Protein AF-A0A7S1HT18-F1 (afdb_monomer_lite)

pLDDT: mean 80.07, std 12.23, range [32.38, 97.0]

Structure (mmCIF, N/CA/C/O backbone):
data_AF-A0A7S1HT18-F1
#
_entry.id   AF-A0A7S1HT18-F1
#
loop_
_atom_site.group_PDB
_atom_site.id
_atom_site.type_symbol
_atom_site.label_atom_id
_atom_site.label_alt_id
_atom_site.label_comp_id
_atom_site.label_asym_id
_atom_site.label_entity_id
_atom_site.label_seq_id
_atom_site.pdbx_PDB_ins_code
_atom_site.Cartn_x
_atom_site.Cartn_y
_atom_site.Cartn_z
_atom_site.occupancy
_atom_site.B_iso_or_equiv
_atom_site.auth_seq_id
_atom_site.auth_comp_id
_atom_site.auth_asym_id
_atom_site.auth_atom_id
_atom_site.pdbx_PDB_model_num
ATOM 1 N N . GLY A 1 1 ? 7.382 -0.756 -37.225 1.00 32.38 1 GLY A N 1
ATOM 2 C CA . GLY A 1 1 ? 7.142 -2.015 -36.492 1.00 32.38 1 GLY A CA 1
ATOM 3 C C . GLY A 1 1 ? 7.980 -1.998 -35.234 1.00 32.38 1 GLY A C 1
ATOM 4 O O . GLY A 1 1 ? 9.146 -1.639 -35.346 1.00 32.38 1 GLY A O 1
ATOM 5 N N . PRO A 1 2 ? 7.424 -2.260 -34.042 1.00 41.28 2 PRO A N 1
ATOM 6 C CA . PRO A 1 2 ? 8.185 -2.089 -32.816 1.00 41.28 2 PRO A CA 1
ATOM 7 C C . PRO A 1 2 ? 9.119 -3.285 -32.616 1.00 41.28 2 PRO A C 1
ATOM 9 O O . PRO A 1 2 ? 8.709 -4.441 -32.715 1.00 41.28 2 PRO A O 1
ATOM 12 N N . GLY A 1 3 ? 10.393 -2.959 -32.401 1.00 39.53 3 GLY A N 1
ATOM 13 C CA . GLY A 1 3 ? 11.520 -3.878 -32.361 1.00 39.53 3 GLY A CA 1
ATOM 14 C C . GLY A 1 3 ? 11.374 -4.984 -31.322 1.00 39.53 3 GLY A C 1
ATOM 15 O O . GLY A 1 3 ? 11.029 -4.759 -30.161 1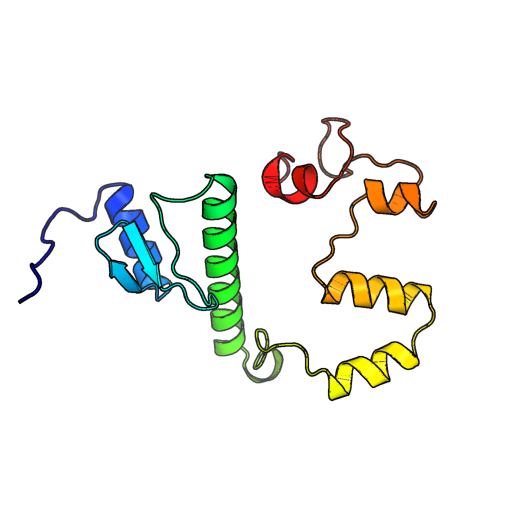.00 39.53 3 GLY A O 1
ATOM 16 N N . SER A 1 4 ? 11.684 -6.198 -31.767 1.00 42.72 4 SER A N 1
ATOM 17 C CA . SER A 1 4 ? 11.840 -7.373 -30.924 1.00 42.72 4 SER A CA 1
ATOM 18 C C . SER A 1 4 ? 13.017 -7.143 -29.964 1.00 42.72 4 SER A C 1
ATOM 20 O O . SER A 1 4 ? 14.176 -7.123 -30.379 1.00 42.72 4 SER A O 1
ATOM 22 N N . LEU A 1 5 ? 12.723 -6.979 -28.671 1.00 49.66 5 LEU A N 1
ATOM 23 C CA . LEU A 1 5 ? 13.707 -7.056 -27.588 1.00 49.66 5 LEU A CA 1
ATOM 24 C C . LEU A 1 5 ? 14.103 -8.529 -27.382 1.00 49.66 5 LEU A C 1
ATOM 26 O O . LEU A 1 5 ? 13.654 -9.199 -26.450 1.00 49.66 5 LEU A O 1
ATOM 30 N N . GLY A 1 6 ? 14.910 -9.038 -28.311 1.00 46.44 6 GLY A N 1
ATOM 31 C CA . GLY A 1 6 ? 15.612 -10.314 -28.225 1.00 46.44 6 GLY A CA 1
ATOM 32 C C . GLY A 1 6 ? 16.951 -10.122 -27.517 1.00 46.44 6 GLY A C 1
ATOM 33 O O . GLY A 1 6 ? 17.990 -10.050 -28.159 1.00 46.44 6 GLY A O 1
ATOM 34 N N . GLY A 1 7 ? 16.926 -9.994 -26.192 1.00 48.66 7 GLY A N 1
ATOM 35 C CA . GLY A 1 7 ? 18.118 -9.913 -25.347 1.00 48.66 7 GLY A CA 1
ATOM 36 C C . GLY A 1 7 ? 17.841 -10.604 -24.016 1.00 48.66 7 GLY A C 1
ATOM 37 O O . GLY A 1 7 ? 16.771 -10.412 -23.443 1.00 48.66 7 GLY A O 1
ATOM 38 N N . LYS A 1 8 ? 18.767 -11.468 -23.583 1.00 51.47 8 LYS A N 1
ATOM 39 C CA . LYS A 1 8 ? 18.660 -12.416 -22.456 1.00 51.47 8 LYS A CA 1
ATOM 40 C C . LYS A 1 8 ? 17.844 -11.873 -21.269 1.00 51.47 8 LYS A C 1
ATOM 42 O O . LYS A 1 8 ? 18.254 -10.932 -20.594 1.00 51.47 8 LYS A O 1
ATOM 47 N N . ARG A 1 9 ? 16.705 -12.519 -20.991 1.00 55.59 9 ARG A N 1
ATOM 48 C CA . ARG A 1 9 ? 15.775 -12.189 -19.889 1.00 55.59 9 ARG A CA 1
ATOM 49 C C . ARG A 1 9 ? 16.281 -12.636 -18.506 1.00 55.59 9 ARG A C 1
ATOM 51 O O . ARG A 1 9 ? 15.590 -12.428 -17.516 1.00 55.59 9 ARG A O 1
ATOM 58 N N . ASP A 1 10 ? 17.489 -13.193 -18.437 1.00 68.06 10 ASP A N 1
ATOM 59 C CA . ASP A 1 10 ? 18.051 -13.814 -17.231 1.00 68.06 10 ASP A CA 1
ATOM 60 C C . ASP A 1 10 ? 18.739 -12.820 -16.282 1.00 68.06 10 ASP A C 1
ATOM 62 O O . ASP A 1 10 ? 19.087 -13.171 -15.155 1.00 68.06 10 ASP A O 1
ATOM 66 N N . GLY A 1 11 ? 18.936 -11.570 -16.711 1.00 78.50 11 GLY A N 1
ATOM 67 C CA . GLY A 1 11 ? 19.475 -10.515 -15.853 1.00 78.50 11 GLY A CA 1
ATOM 68 C C . GLY A 1 11 ? 18.465 -10.058 -14.788 1.00 78.50 11 GLY A C 1
ATOM 69 O O . GLY A 1 11 ? 17.258 -10.173 -15.006 1.00 78.50 11 GLY A O 1
ATOM 70 N N . PRO A 1 12 ? 18.917 -9.474 -13.660 1.00 77.62 12 PRO A N 1
ATOM 71 C CA . PRO A 1 12 ? 18.028 -8.971 -12.606 1.00 77.62 12 PRO A CA 1
ATOM 72 C C . PRO A 1 12 ? 16.941 -8.029 -13.139 1.00 77.62 12 PRO A C 1
ATOM 74 O O . PRO A 1 12 ? 15.770 -8.175 -12.795 1.00 77.62 12 PRO A O 1
ATOM 77 N N . MET A 1 13 ? 17.312 -7.132 -14.057 1.00 78.44 13 MET A N 1
ATOM 78 C CA . MET A 1 13 ? 16.366 -6.223 -14.702 1.00 78.44 13 MET A CA 1
ATOM 79 C C . MET A 1 13 ? 15.405 -6.955 -15.649 1.00 78.44 13 MET A C 1
ATOM 81 O O . MET A 1 13 ? 14.214 -6.668 -15.668 1.00 78.44 13 MET A O 1
ATOM 85 N N . GLY A 1 14 ? 15.893 -7.949 -16.398 1.00 80.44 14 GLY A N 1
ATOM 86 C CA . GLY A 1 14 ? 15.054 -8.784 -17.262 1.00 80.44 14 GLY A CA 1
ATOM 87 C C . GLY A 1 14 ? 13.975 -9.528 -16.474 1.00 80.44 14 GLY A C 1
ATOM 88 O O . GLY A 1 14 ? 12.808 -9.507 -16.867 1.00 80.44 14 GLY A O 1
ATOM 89 N N . ARG A 1 15 ? 14.346 -10.093 -15.317 1.00 83.56 15 ARG A N 1
ATOM 90 C CA . ARG A 1 15 ? 13.408 -10.725 -14.381 1.00 83.56 15 ARG A CA 1
ATOM 91 C C . ARG A 1 15 ? 12.411 -9.724 -13.810 1.00 83.56 15 ARG A C 1
ATOM 93 O O . ARG A 1 15 ? 11.221 -10.001 -13.839 1.00 83.56 15 ARG A O 1
ATOM 100 N N . ALA A 1 16 ? 12.860 -8.551 -13.364 1.00 81.00 16 ALA A N 1
ATOM 101 C CA . ALA A 1 16 ? 11.965 -7.517 -12.840 1.00 81.00 16 ALA A CA 1
ATOM 102 C C . ALA A 1 16 ? 10.915 -7.076 -13.878 1.00 81.00 16 ALA A C 1
ATOM 104 O O . ALA A 1 16 ? 9.724 -7.007 -13.573 1.00 81.00 16 ALA A O 1
ATOM 105 N N . LEU A 1 17 ? 11.337 -6.847 -15.125 1.00 83.69 17 LEU A N 1
ATOM 106 C CA . LEU A 1 17 ? 10.435 -6.488 -16.221 1.00 83.69 17 LEU A CA 1
ATOM 107 C C . LEU A 1 17 ? 9.481 -7.628 -16.601 1.00 83.69 17 LEU A C 1
ATOM 109 O O . LEU A 1 17 ? 8.335 -7.372 -16.976 1.00 83.69 17 LEU A O 1
ATOM 113 N N . LEU A 1 18 ? 9.935 -8.882 -16.520 1.00 85.00 18 LEU A N 1
ATOM 114 C CA . LEU A 1 18 ? 9.081 -10.048 -16.736 1.00 85.00 18 LEU A CA 1
ATOM 115 C C . LEU A 1 18 ? 8.014 -10.149 -15.642 1.00 85.00 18 LEU A C 1
ATOM 117 O O . LEU A 1 18 ? 6.832 -10.225 -15.966 1.00 85.00 18 LEU A O 1
ATOM 121 N N . THR A 1 19 ? 8.411 -10.039 -14.373 1.00 84.81 19 THR A N 1
ATOM 122 C CA . THR A 1 19 ? 7.487 -10.023 -13.235 1.00 84.81 19 THR A CA 1
ATOM 123 C C . THR A 1 19 ? 6.455 -8.906 -13.384 1.00 84.81 19 THR A C 1
ATOM 125 O O . THR A 1 19 ? 5.266 -9.146 -13.201 1.00 84.81 19 THR A O 1
ATOM 128 N N . ALA A 1 20 ? 6.866 -7.697 -13.782 1.00 85.38 20 ALA A N 1
ATOM 129 C CA . ALA A 1 20 ? 5.939 -6.591 -14.034 1.00 85.38 20 ALA A CA 1
ATOM 130 C C . ALA A 1 20 ? 4.899 -6.939 -15.117 1.00 85.38 20 ALA A C 1
ATOM 132 O O . ALA A 1 20 ? 3.702 -6.698 -14.937 1.00 85.38 20 ALA A O 1
ATOM 133 N N . LYS A 1 21 ? 5.323 -7.573 -16.220 1.00 85.81 21 LYS A N 1
ATOM 134 C CA . LYS A 1 21 ? 4.402 -8.054 -17.264 1.00 85.81 21 LYS A CA 1
ATOM 135 C C . LYS A 1 21 ? 3.433 -9.116 -16.748 1.00 85.81 21 LYS A C 1
ATOM 137 O O . LYS A 1 21 ? 2.254 -9.057 -17.085 1.00 85.81 21 LYS A O 1
ATOM 142 N N . GLU A 1 22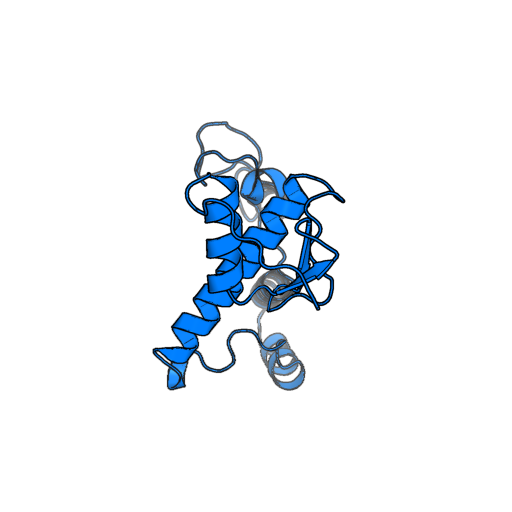 ? 3.896 -10.055 -15.926 1.00 85.12 22 GLU A N 1
ATOM 143 C CA . GLU A 1 22 ? 3.046 -11.085 -15.307 1.00 85.12 22 GLU A CA 1
ATOM 144 C C . GLU A 1 22 ? 2.002 -10.489 -14.353 1.00 85.12 22 GLU A C 1
ATOM 146 O O . GLU A 1 22 ? 0.903 -11.024 -14.228 1.00 85.12 22 GLU A O 1
ATOM 151 N N . GLN A 1 23 ? 2.298 -9.340 -13.736 1.00 83.31 23 GLN A N 1
ATOM 152 C CA . GLN A 1 23 ? 1.322 -8.560 -12.965 1.00 83.31 23 GLN A CA 1
ATOM 153 C C . GLN A 1 23 ? 0.372 -7.724 -13.847 1.00 83.31 23 GLN A C 1
ATOM 155 O O . GLN A 1 23 ? -0.422 -6.939 -13.329 1.00 83.31 23 GLN A O 1
ATOM 160 N N . GLY A 1 24 ? 0.436 -7.857 -15.176 1.00 87.19 24 GLY A N 1
ATOM 161 C CA . GLY A 1 24 ? -0.433 -7.155 -16.123 1.00 87.19 24 GLY A CA 1
ATOM 162 C C . GLY A 1 24 ? -0.013 -5.717 -16.432 1.00 87.19 24 GLY A C 1
ATOM 163 O O . GLY A 1 24 ? -0.814 -4.956 -16.982 1.00 87.19 24 GLY A O 1
ATOM 164 N N . TRP A 1 25 ? 1.216 -5.320 -16.090 1.00 90.06 25 TRP A N 1
ATOM 165 C CA . TRP A 1 25 ? 1.704 -3.973 -16.377 1.00 90.06 25 TRP A CA 1
ATOM 166 C C . TRP A 1 25 ? 2.029 -3.834 -17.862 1.00 90.06 25 TRP A C 1
ATOM 168 O O . TRP A 1 25 ? 2.528 -4.767 -18.500 1.00 90.06 25 TRP A O 1
ATOM 178 N N . LYS A 1 26 ? 1.763 -2.653 -18.422 1.00 90.94 26 LYS A N 1
ATOM 179 C CA . LYS A 1 26 ? 1.984 -2.374 -19.846 1.00 90.94 26 LYS A CA 1
ATOM 180 C C . LYS A 1 26 ? 2.930 -1.188 -20.006 1.00 90.94 26 LYS A C 1
ATOM 182 O O . LYS A 1 26 ? 2.619 -0.135 -19.457 1.00 90.94 26 LYS A O 1
ATOM 187 N N . PRO A 1 27 ? 4.041 -1.314 -20.749 1.00 90.56 27 PRO A N 1
ATOM 188 C CA . PRO A 1 27 ? 4.916 -0.175 -20.997 1.00 90.56 27 PRO A CA 1
ATOM 189 C C . PRO A 1 27 ? 4.160 0.885 -21.808 1.00 90.56 27 PRO A C 1
ATOM 191 O O . PRO A 1 27 ? 3.478 0.548 -22.779 1.00 90.56 27 PRO A O 1
ATOM 194 N N . THR A 1 28 ? 4.254 2.145 -21.393 1.00 90.56 28 THR A N 1
ATOM 195 C CA . THR A 1 28 ? 3.648 3.298 -22.084 1.00 90.56 28 THR A CA 1
ATOM 196 C C . THR A 1 28 ? 4.692 4.088 -22.856 1.00 90.56 28 THR A C 1
ATOM 198 O O . THR A 1 28 ? 4.438 4.477 -23.994 1.00 90.56 28 THR A O 1
ATOM 201 N N . ALA A 1 29 ? 5.887 4.243 -22.284 1.00 87.12 29 ALA A N 1
ATOM 202 C CA . ALA A 1 29 ? 7.028 4.876 -22.927 1.00 87.12 29 ALA A CA 1
ATOM 203 C C . ALA A 1 29 ? 8.333 4.175 -22.522 1.00 87.12 29 ALA A C 1
ATOM 205 O O . ALA A 1 29 ? 8.712 4.127 -21.350 1.00 87.12 29 ALA A O 1
ATOM 206 N N . GLY A 1 30 ? 9.037 3.627 -23.518 1.00 86.31 30 GLY A N 1
ATOM 207 C CA . GLY A 1 30 ? 10.304 2.929 -23.303 1.00 86.31 30 GLY A CA 1
ATOM 208 C C . GLY A 1 30 ? 10.198 1.767 -22.306 1.00 86.31 30 GLY A C 1
ATOM 209 O O . GLY A 1 30 ? 9.159 1.120 -22.182 1.00 86.31 30 GLY A O 1
ATOM 210 N N . TRP A 1 31 ? 11.301 1.482 -21.609 1.00 83.19 31 TRP A N 1
ATOM 211 C CA . TRP A 1 31 ? 11.331 0.496 -20.518 1.00 83.19 31 TRP A CA 1
ATOM 212 C C . TRP A 1 31 ? 11.109 1.129 -19.140 1.00 83.19 31 TRP A C 1
ATOM 214 O O . TRP A 1 31 ? 10.990 0.400 -18.158 1.00 83.19 31 TRP A O 1
ATOM 224 N N . TRP A 1 32 ? 11.072 2.459 -19.050 1.00 85.88 32 TRP A N 1
ATOM 225 C CA . TRP A 1 32 ? 11.057 3.200 -17.790 1.00 85.88 32 TRP A CA 1
ATOM 226 C C . TRP A 1 32 ? 9.675 3.711 -17.381 1.00 85.88 32 TRP A C 1
ATOM 228 O O . TRP A 1 32 ? 9.533 4.135 -16.240 1.00 85.88 32 TRP A O 1
ATOM 238 N N . GLU A 1 33 ? 8.660 3.666 -18.245 1.00 91.50 33 GLU A N 1
ATOM 239 C CA . GLU A 1 33 ? 7.307 4.117 -17.906 1.00 91.50 33 GLU A CA 1
ATOM 240 C C . GLU A 1 33 ? 6.258 3.037 -18.179 1.00 91.50 33 GLU A C 1
ATOM 242 O O . GLU A 1 33 ? 6.211 2.445 -19.262 1.00 91.50 33 GLU A O 1
ATOM 247 N N . TRP A 1 34 ? 5.425 2.761 -17.173 1.00 91.50 34 TRP A N 1
ATOM 248 C CA . TRP A 1 34 ? 4.502 1.631 -17.180 1.00 91.50 34 TRP A CA 1
ATOM 249 C C . TRP A 1 34 ? 3.117 2.014 -16.673 1.00 91.50 34 TRP A C 1
ATOM 251 O O . TRP A 1 34 ? 2.952 2.556 -15.584 1.00 91.50 34 TRP A O 1
ATOM 261 N N . LYS A 1 35 ? 2.086 1.620 -17.418 1.00 92.06 35 LYS A N 1
ATOM 262 C CA . LYS A 1 35 ? 0.709 1.582 -16.936 1.00 92.06 35 LYS A CA 1
ATOM 263 C C . LYS A 1 35 ? 0.531 0.389 -16.003 1.00 92.06 35 LYS A C 1
ATOM 265 O O . LYS A 1 35 ? 0.671 -0.765 -16.417 1.00 92.06 35 LYS A O 1
ATOM 270 N N . VAL A 1 36 ? 0.178 0.687 -14.759 1.00 90.19 36 VAL A N 1
ATOM 271 C CA . VAL A 1 36 ? 0.020 -0.281 -13.673 1.00 90.19 36 VAL A CA 1
ATOM 272 C C . VAL A 1 36 ? -1.470 -0.471 -13.365 1.00 90.19 36 VAL A C 1
ATOM 274 O O . VAL A 1 36 ? -2.177 0.524 -13.184 1.00 90.19 36 VAL A O 1
ATOM 277 N N . PRO A 1 37 ? -1.983 -1.714 -13.295 1.00 83.31 37 PRO A N 1
ATOM 278 C CA . PRO A 1 37 ? -3.364 -1.969 -12.894 1.00 83.31 37 PRO A CA 1
ATOM 279 C C . PRO A 1 37 ? -3.688 -1.363 -11.522 1.00 83.31 37 PRO A C 1
ATOM 281 O O . PRO A 1 37 ? -2.912 -1.494 -10.579 1.00 83.31 37 PRO A O 1
ATOM 284 N N . GLY A 1 38 ? -4.836 -0.692 -11.416 1.00 77.56 38 GLY A N 1
ATOM 285 C CA . GLY A 1 38 ? -5.270 -0.027 -10.183 1.00 77.56 38 GLY A CA 1
ATOM 286 C C . GLY A 1 38 ? -4.720 1.389 -9.970 1.00 77.56 38 GLY A C 1
ATOM 287 O O . GLY A 1 38 ? -5.148 2.047 -9.027 1.00 77.56 38 GLY A O 1
ATOM 288 N N . ARG A 1 39 ? -3.835 1.896 -10.842 1.00 84.00 39 ARG A N 1
ATOM 289 C CA . ARG A 1 39 ? -3.363 3.292 -10.815 1.00 84.00 39 ARG A CA 1
ATOM 290 C C . ARG A 1 39 ? -3.983 4.119 -11.942 1.00 84.00 39 ARG A C 1
ATOM 292 O O . ARG A 1 39 ? -4.229 3.604 -13.033 1.00 84.00 39 ARG A O 1
ATOM 299 N N . GLN A 1 40 ? -4.215 5.406 -11.674 1.00 82.31 40 GLN A N 1
ATOM 300 C CA . GLN A 1 40 ? -4.636 6.374 -12.695 1.00 82.31 40 GLN A CA 1
ATOM 301 C C . GLN A 1 40 ? -3.440 6.861 -13.521 1.00 82.31 40 GLN A C 1
ATOM 303 O O . GLN A 1 40 ? -3.514 6.896 -14.747 1.00 82.31 40 GLN A O 1
ATOM 308 N N . GLU A 1 41 ? -2.328 7.161 -12.850 1.00 87.06 41 GLU A N 1
ATOM 309 C CA . GLU A 1 41 ? -1.105 7.653 -13.484 1.00 87.06 41 GLU A CA 1
ATOM 310 C C . GLU A 1 41 ? -0.080 6.531 -13.722 1.00 87.06 41 GLU A C 1
ATOM 312 O O . GLU A 1 41 ? 0.041 5.616 -12.889 1.00 87.06 41 GLU A O 1
ATOM 317 N N . PRO A 1 42 ? 0.680 6.592 -14.835 1.00 89.38 42 PRO A N 1
ATOM 318 C CA . PRO A 1 42 ? 1.786 5.679 -15.088 1.00 89.38 42 PRO A CA 1
ATOM 319 C C . PRO A 1 42 ? 2.849 5.735 -13.988 1.00 89.38 42 PRO A C 1
ATOM 321 O O . PRO A 1 42 ? 3.116 6.772 -13.386 1.00 89.38 42 PRO A O 1
ATOM 324 N N . LEU A 1 43 ? 3.486 4.596 -13.743 1.00 88.25 43 LEU A N 1
ATOM 325 C CA . LEU A 1 43 ? 4.665 4.507 -12.900 1.00 88.25 43 LEU A CA 1
ATOM 326 C C . LEU A 1 43 ? 5.909 4.802 -13.738 1.00 88.25 43 LEU A C 1
ATOM 328 O O . LEU A 1 43 ? 6.168 4.099 -14.716 1.00 88.25 43 LEU A O 1
ATOM 332 N N . SER A 1 44 ? 6.685 5.802 -13.325 1.00 88.69 44 SER A N 1
ATOM 333 C CA . SER A 1 44 ? 8.004 6.094 -13.885 1.00 88.69 44 SER A CA 1
ATOM 334 C C . SER A 1 44 ? 9.101 5.525 -12.985 1.00 88.69 44 SER A C 1
ATOM 336 O O . SER A 1 44 ? 9.102 5.758 -11.780 1.00 88.69 44 SER A O 1
ATOM 338 N N . PHE A 1 45 ? 10.057 4.808 -13.572 1.00 83.69 45 PHE A N 1
ATOM 339 C CA . PHE A 1 45 ? 11.271 4.336 -12.897 1.00 83.69 45 PHE A CA 1
ATOM 340 C C . PHE A 1 45 ? 12.368 5.405 -12.815 1.00 83.69 45 PHE A C 1
ATOM 342 O O . PHE A 1 45 ? 13.339 5.227 -12.087 1.00 83.69 45 PHE A O 1
ATOM 349 N N . VAL A 1 46 ? 12.235 6.489 -13.582 1.00 85.88 46 VAL A N 1
ATOM 350 C CA . VAL A 1 46 ? 13.258 7.544 -13.711 1.00 85.88 46 VAL A CA 1
ATOM 351 C C . VAL A 1 46 ? 12.843 8.823 -12.981 1.00 85.88 46 VAL A C 1
ATOM 353 O O . VAL A 1 46 ? 13.685 9.649 -12.647 1.00 85.88 46 VAL A O 1
ATOM 356 N N . HIS A 1 47 ? 11.547 8.986 -12.705 1.00 84.12 47 HIS A N 1
ATOM 357 C CA . HIS A 1 47 ? 10.990 10.183 -12.080 1.00 84.12 47 HIS A CA 1
ATOM 358 C C . HIS A 1 47 ? 10.390 9.842 -10.713 1.00 84.12 47 HIS A C 1
ATOM 360 O O . HIS A 1 47 ? 9.696 8.837 -10.579 1.00 84.12 47 HIS A O 1
ATOM 366 N N . GLY A 1 48 ? 10.612 10.714 -9.726 1.00 79.44 48 GLY A N 1
ATOM 367 C CA . GLY A 1 48 ? 10.128 10.550 -8.352 1.00 79.44 48 GLY A CA 1
ATOM 368 C C . GLY A 1 48 ? 11.191 10.023 -7.385 1.00 79.44 48 GLY A C 1
ATOM 369 O O . GLY A 1 48 ? 12.325 9.740 -7.765 1.00 79.44 48 GLY A O 1
ATOM 370 N N . SER A 1 49 ? 10.830 9.923 -6.104 1.00 84.38 49 SER A N 1
ATOM 371 C CA . SER A 1 49 ? 11.707 9.358 -5.076 1.00 84.38 49 SER A CA 1
ATOM 372 C C . SER A 1 49 ? 11.663 7.826 -5.082 1.00 84.38 49 SER A C 1
ATOM 374 O O . SER A 1 49 ? 10.660 7.215 -5.461 1.00 84.38 49 SER A O 1
ATOM 376 N N . TRP A 1 50 ? 12.729 7.189 -4.588 1.00 81.12 50 TRP A N 1
ATOM 377 C CA . TRP A 1 50 ? 12.769 5.732 -4.403 1.00 81.12 50 TRP A CA 1
ATOM 378 C C . TRP A 1 50 ? 11.609 5.222 -3.532 1.00 81.12 50 TRP A C 1
ATOM 380 O O . TRP A 1 50 ? 10.989 4.209 -3.847 1.00 81.12 50 TRP A O 1
ATOM 390 N N . GLY A 1 51 ? 11.252 5.963 -2.477 1.00 75.94 51 GLY A N 1
ATOM 391 C CA . GLY A 1 51 ? 10.113 5.633 -1.616 1.00 75.94 51 GLY A CA 1
ATOM 392 C C . GLY A 1 51 ? 8.780 5.616 -2.370 1.00 75.94 51 GLY A C 1
ATOM 393 O O . GLY A 1 51 ? 8.011 4.662 -2.232 1.00 75.94 51 GLY A O 1
ATOM 394 N N . ALA A 1 52 ? 8.534 6.615 -3.226 1.00 72.06 52 ALA A N 1
ATOM 395 C CA . ALA A 1 52 ? 7.328 6.682 -4.052 1.00 72.06 52 ALA A CA 1
ATOM 396 C C . ALA A 1 52 ? 7.253 5.517 -5.053 1.00 72.06 52 ALA A C 1
ATOM 398 O O . ALA A 1 52 ? 6.190 4.915 -5.229 1.00 72.06 52 ALA A O 1
ATOM 399 N N . LEU A 1 53 ? 8.390 5.146 -5.652 1.00 81.31 53 LEU A N 1
ATOM 400 C CA . LEU A 1 53 ? 8.499 3.982 -6.530 1.00 81.31 53 LEU A CA 1
ATOM 401 C C . LEU A 1 53 ? 8.182 2.678 -5.778 1.00 81.31 53 LEU A C 1
ATOM 403 O O . LEU A 1 53 ? 7.316 1.911 -6.202 1.00 81.31 53 LEU A O 1
ATOM 407 N N . CYS A 1 54 ? 8.820 2.445 -4.629 1.00 84.56 54 CYS A N 1
ATOM 408 C CA . CYS A 1 54 ? 8.575 1.270 -3.787 1.00 84.56 54 CYS A CA 1
ATOM 409 C C . CYS A 1 54 ? 7.119 1.175 -3.318 1.00 84.56 54 CYS A C 1
ATOM 411 O O . CYS A 1 54 ? 6.548 0.084 -3.265 1.00 84.56 54 CYS A O 1
ATOM 413 N N . HIS A 1 55 ? 6.500 2.303 -2.971 1.00 78.19 55 HIS A N 1
ATOM 414 C CA . HIS A 1 55 ? 5.084 2.364 -2.618 1.00 78.19 55 HIS A CA 1
ATOM 415 C C . HIS A 1 55 ? 4.193 1.965 -3.804 1.00 78.19 55 HIS A C 1
ATOM 417 O O . HIS A 1 55 ? 3.350 1.079 -3.669 1.00 78.19 55 HIS A O 1
ATOM 423 N N . ALA A 1 56 ? 4.441 2.521 -4.993 1.00 78.31 56 ALA A N 1
ATOM 424 C CA . ALA A 1 56 ? 3.682 2.182 -6.193 1.00 78.31 56 ALA A CA 1
ATOM 425 C C . ALA A 1 56 ? 3.795 0.696 -6.575 1.00 78.31 56 ALA A C 1
ATOM 427 O O . ALA A 1 56 ? 2.794 0.081 -6.949 1.00 78.31 56 ALA A O 1
ATOM 428 N N . ILE A 1 57 ? 4.990 0.107 -6.445 1.00 83.81 57 ILE A N 1
ATOM 429 C CA . ILE A 1 57 ? 5.210 -1.330 -6.662 1.00 83.81 57 ILE A CA 1
ATOM 430 C C . ILE A 1 57 ? 4.408 -2.153 -5.643 1.00 83.81 57 ILE A C 1
ATOM 432 O O . ILE A 1 57 ? 3.707 -3.089 -6.031 1.00 83.81 57 ILE A O 1
ATOM 436 N N . ARG A 1 58 ? 4.464 -1.806 -4.349 1.00 85.12 58 ARG A N 1
ATOM 437 C CA . ARG A 1 58 ? 3.708 -2.511 -3.298 1.00 85.12 58 ARG A CA 1
ATOM 438 C C . ARG A 1 58 ? 2.204 -2.471 -3.546 1.00 85.12 58 ARG A C 1
ATOM 440 O O . ARG A 1 58 ? 1.551 -3.507 -3.447 1.00 85.12 58 ARG A O 1
ATOM 447 N N . ASP A 1 59 ? 1.660 -1.318 -3.912 1.00 82.69 59 ASP A N 1
ATOM 448 C CA . ASP A 1 59 ? 0.226 -1.172 -4.171 1.00 82.69 59 ASP A CA 1
ATOM 449 C C . ASP A 1 59 ? -0.237 -1.976 -5.382 1.00 82.69 59 ASP A C 1
ATOM 451 O O . ASP A 1 59 ? -1.280 -2.629 -5.338 1.00 82.69 59 ASP A O 1
ATOM 455 N N . ALA A 1 60 ? 0.574 -2.022 -6.435 1.00 82.38 60 ALA A N 1
ATOM 456 C CA . ALA A 1 60 ? 0.312 -2.869 -7.587 1.00 82.38 60 ALA A CA 1
ATOM 457 C C . ALA A 1 60 ? 0.297 -4.364 -7.224 1.00 82.38 60 ALA A C 1
ATOM 459 O O . ALA A 1 60 ? -0.584 -5.107 -7.663 1.00 82.38 60 ALA A O 1
ATOM 460 N N . LEU A 1 61 ? 1.246 -4.808 -6.392 1.00 84.44 61 LEU A N 1
ATOM 461 C CA . LEU A 1 61 ? 1.303 -6.189 -5.908 1.00 84.44 61 LEU A CA 1
ATOM 462 C C . LEU A 1 61 ? 0.101 -6.526 -5.016 1.00 84.44 61 LEU A C 1
ATOM 464 O O . LEU A 1 61 ? -0.486 -7.601 -5.163 1.00 84.44 61 LEU A O 1
ATOM 468 N N . ARG A 1 62 ? -0.311 -5.604 -4.135 1.00 84.81 62 ARG A N 1
ATOM 469 C CA . ARG A 1 62 ? -1.531 -5.736 -3.321 1.00 84.81 62 ARG A CA 1
ATOM 470 C C . ARG A 1 62 ? -2.769 -5.839 -4.203 1.00 84.81 62 ARG A C 1
ATOM 472 O O . ARG A 1 62 ? -3.572 -6.748 -4.005 1.00 84.81 62 ARG A O 1
ATOM 479 N N . HIS A 1 63 ? -2.892 -4.976 -5.210 1.00 83.38 63 HIS A N 1
ATOM 480 C CA . HIS A 1 63 ? -3.994 -5.024 -6.166 1.00 83.38 63 HIS A CA 1
ATOM 481 C C . HIS A 1 63 ? -4.057 -6.387 -6.866 1.00 83.38 63 HIS A C 1
ATOM 483 O O . HIS A 1 63 ? -5.100 -7.038 -6.858 1.00 83.38 63 HIS A O 1
ATOM 489 N N . ALA A 1 64 ? -2.934 -6.883 -7.392 1.00 83.12 64 ALA A N 1
ATOM 490 C CA . ALA A 1 64 ? -2.876 -8.198 -8.025 1.00 83.12 64 ALA A CA 1
ATOM 491 C C . ALA A 1 64 ? -3.195 -9.352 -7.055 1.00 83.12 64 ALA A C 1
ATOM 493 O O . ALA A 1 64 ? -3.835 -10.335 -7.437 1.00 83.12 64 ALA A O 1
ATOM 494 N N . ALA A 1 65 ? -2.773 -9.263 -5.790 1.00 85.00 65 ALA A N 1
ATOM 495 C CA . ALA A 1 65 ? -3.129 -10.243 -4.764 1.00 85.00 65 ALA A CA 1
ATOM 496 C C . ALA A 1 65 ? -4.643 -10.265 -4.496 1.00 85.00 65 ALA A C 1
ATOM 498 O O . ALA A 1 65 ? -5.237 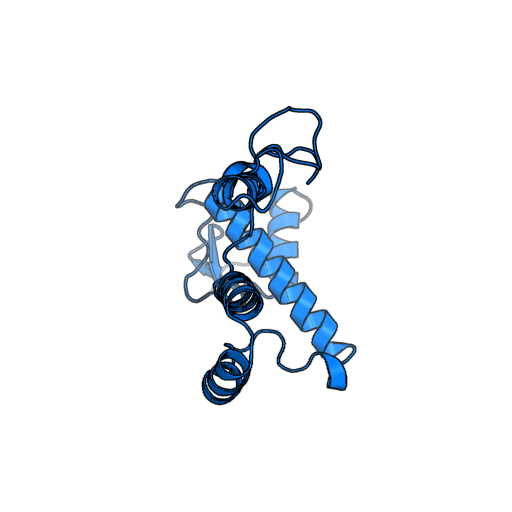-11.345 -4.458 1.00 85.00 65 ALA A O 1
ATOM 499 N N . VAL A 1 66 ? -5.271 -9.090 -4.395 1.00 83.88 66 VAL A N 1
ATOM 500 C CA . VAL A 1 66 ? -6.723 -8.947 -4.231 1.00 83.88 66 VAL A CA 1
ATOM 501 C C . VAL A 1 66 ? -7.471 -9.513 -5.435 1.00 83.88 66 VAL A C 1
ATOM 503 O O . VAL A 1 66 ? -8.378 -10.320 -5.251 1.00 83.88 66 VAL A O 1
ATOM 506 N N . GLN A 1 67 ? -7.054 -9.187 -6.662 1.00 83.25 67 GLN A N 1
ATOM 507 C CA . GLN A 1 67 ? -7.679 -9.733 -7.873 1.00 83.25 67 GLN A CA 1
ATOM 508 C C . GLN A 1 67 ? -7.576 -11.264 -7.928 1.00 83.25 67 GLN A C 1
ATOM 510 O O . GLN A 1 67 ? -8.562 -11.946 -8.206 1.00 83.25 67 GLN A O 1
ATOM 515 N N . ARG A 1 68 ? -6.415 -11.838 -7.579 1.00 85.31 68 ARG A N 1
ATOM 516 C CA . ARG A 1 68 ? -6.243 -13.301 -7.483 1.00 85.31 68 ARG A CA 1
ATOM 517 C C . ARG A 1 68 ? -7.118 -13.922 -6.396 1.00 85.31 68 ARG A C 1
ATOM 519 O O . ARG A 1 68 ? -7.620 -15.032 -6.567 1.00 85.31 68 ARG A O 1
ATOM 526 N N . LEU A 1 69 ? -7.301 -13.243 -5.266 1.00 82.88 69 LEU A N 1
ATOM 527 C CA . LEU A 1 69 ? -8.195 -13.704 -4.206 1.00 82.88 69 LEU A CA 1
ATOM 528 C C . LEU A 1 69 ? -9.660 -13.679 -4.663 1.00 82.88 69 LEU A C 1
ATOM 530 O O . LEU A 1 69 ? -10.355 -14.681 -4.498 1.00 82.88 69 LEU A O 1
ATOM 534 N N . ALA A 1 70 ? -10.088 -12.585 -5.297 1.00 86.12 70 ALA A N 1
ATOM 535 C CA . ALA A 1 70 ? -11.424 -12.428 -5.859 1.00 86.12 70 ALA A CA 1
ATOM 536 C C . ALA A 1 70 ? -11.719 -13.489 -6.925 1.00 86.12 70 ALA A C 1
ATOM 538 O O . ALA A 1 70 ? -12.774 -14.113 -6.883 1.00 86.12 70 ALA A O 1
ATOM 539 N N . ALA A 1 71 ? -10.760 -13.780 -7.808 1.00 85.75 71 ALA A N 1
ATOM 540 C CA . ALA A 1 71 ? -10.893 -14.834 -8.812 1.00 85.75 71 ALA A CA 1
ATOM 541 C C . ALA A 1 71 ? -11.066 -16.234 -8.191 1.00 85.75 71 ALA A C 1
ATOM 543 O O . ALA A 1 71 ? -11.855 -17.034 -8.686 1.00 85.75 71 ALA A O 1
ATOM 544 N N . ARG A 1 72 ? -10.364 -16.536 -7.088 1.00 89.06 72 ARG A N 1
ATOM 545 C CA . ARG A 1 72 ? -10.475 -17.836 -6.396 1.00 89.06 72 ARG A CA 1
ATOM 546 C C . ARG A 1 72 ? -11.768 -17.988 -5.596 1.00 89.06 72 ARG A C 1
ATOM 548 O O . ARG A 1 72 ? -12.258 -19.102 -5.439 1.00 89.06 72 ARG A O 1
ATOM 555 N N . ARG A 1 73 ? -12.282 -16.898 -5.022 1.00 85.94 73 ARG A N 1
ATOM 556 C CA . ARG A 1 73 ? -13.441 -16.902 -4.112 1.00 85.94 73 ARG A CA 1
ATOM 557 C C . ARG A 1 73 ? -14.385 -15.731 -4.428 1.00 85.94 73 ARG A C 1
ATOM 559 O O . ARG A 1 73 ? -14.567 -14.848 -3.585 1.00 85.94 73 ARG A O 1
ATOM 566 N N . PRO A 1 74 ? -15.023 -15.723 -5.612 1.00 83.12 74 PRO A N 1
ATOM 567 C CA . PRO A 1 74 ? -15.783 -14.569 -6.089 1.00 83.12 74 PRO A CA 1
ATOM 568 C C . PRO A 1 74 ? -16.939 -14.208 -5.156 1.00 83.12 74 PRO A C 1
ATOM 570 O O . PRO A 1 74 ? -17.100 -13.048 -4.811 1.00 83.12 74 PRO A O 1
ATOM 573 N N . ARG A 1 75 ? -17.665 -15.191 -4.612 1.00 78.75 75 ARG A N 1
ATOM 574 C CA . ARG A 1 75 ? -18.787 -14.928 -3.689 1.00 78.75 75 ARG A CA 1
ATOM 575 C C . ARG A 1 75 ? -18.416 -14.106 -2.447 1.00 78.75 75 ARG A C 1
ATOM 577 O O . ARG A 1 75 ? -19.284 -13.438 -1.905 1.00 78.75 75 ARG A O 1
ATOM 584 N N . LEU A 1 76 ? -17.168 -14.194 -1.982 1.00 71.75 76 LEU A N 1
ATOM 585 C CA . LEU A 1 76 ? -16.711 -13.537 -0.751 1.00 71.75 76 LEU A CA 1
ATOM 586 C C . LEU A 1 76 ? -15.911 -12.261 -1.014 1.00 71.75 76 LEU A C 1
ATOM 588 O O . LEU A 1 76 ? -15.915 -11.365 -0.178 1.00 71.75 76 LEU A O 1
ATOM 592 N N . TYR A 1 77 ? -15.199 -12.191 -2.142 1.00 74.75 77 TYR A N 1
ATOM 593 C CA . TYR A 1 77 ? -14.229 -11.120 -2.391 1.00 74.75 77 TYR A CA 1
ATOM 594 C C . TYR A 1 77 ? -14.443 -10.374 -3.712 1.00 74.75 77 TYR A C 1
ATOM 596 O O . TYR A 1 77 ? -13.653 -9.494 -4.055 1.00 74.75 77 TYR A O 1
ATOM 604 N N . GLN A 1 78 ? -15.494 -10.690 -4.472 1.00 75.38 78 GLN A N 1
ATOM 605 C CA . GLN A 1 78 ? -15.876 -9.890 -5.632 1.00 75.38 78 GLN A CA 1
ATOM 606 C C . GLN A 1 78 ? -16.242 -8.476 -5.173 1.00 75.38 78 GLN A C 1
ATOM 608 O O . GLN A 1 78 ? -17.063 -8.288 -4.281 1.00 75.38 78 GLN A O 1
ATOM 613 N N . GLY A 1 79 ? -15.597 -7.477 -5.776 1.00 68.56 79 GLY A N 1
ATOM 614 C CA . GLY A 1 79 ? -15.756 -6.077 -5.386 1.00 68.56 79 GLY A CA 1
ATOM 615 C C . GLY A 1 79 ? -14.758 -5.583 -4.332 1.00 68.56 79 GLY A C 1
ATOM 616 O O . GLY A 1 79 ? -14.743 -4.387 -4.050 1.00 68.56 79 GL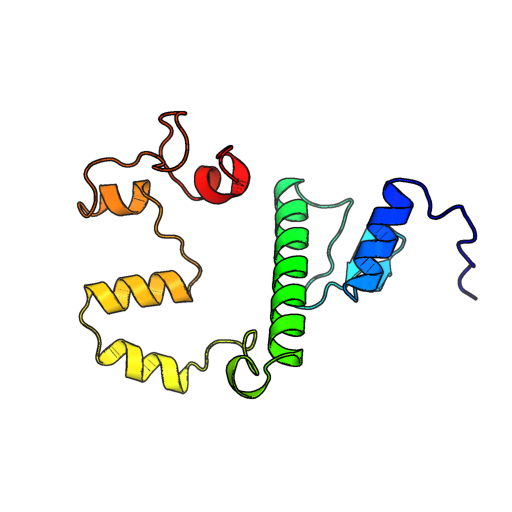Y A O 1
ATOM 617 N N . LEU A 1 80 ? -13.854 -6.419 -3.800 1.00 65.69 80 LEU A N 1
ATOM 618 C CA . LEU A 1 80 ? -12.677 -5.867 -3.122 1.00 65.69 80 LEU A CA 1
ATOM 619 C C . LEU A 1 80 ? -11.842 -5.090 -4.154 1.00 65.69 80 LEU A C 1
ATOM 621 O O . LEU A 1 80 ? -11.288 -5.674 -5.085 1.00 65.69 80 LEU A O 1
ATOM 625 N N . GLY A 1 81 ? -11.779 -3.767 -4.003 1.00 58.53 81 GLY A N 1
ATOM 626 C CA . GLY A 1 81 ? -11.060 -2.865 -4.907 1.00 58.53 81 GLY A CA 1
ATOM 627 C C . GLY A 1 81 ? -11.934 -1.866 -5.672 1.00 58.53 81 GLY A C 1
ATOM 628 O O . GLY A 1 81 ? -11.377 -1.014 -6.359 1.00 58.53 81 GLY A O 1
ATOM 629 N N . VAL A 1 82 ? -13.269 -1.916 -5.554 1.00 58.12 82 VAL A N 1
ATOM 630 C CA . VAL A 1 82 ? -14.116 -0.770 -5.937 1.00 58.12 82 VAL A CA 1
ATOM 631 C C . VAL A 1 82 ? -14.145 0.269 -4.819 1.00 58.12 82 VAL A C 1
ATOM 633 O O . VAL A 1 82 ? -14.053 -0.068 -3.638 1.00 58.12 82 VAL A O 1
ATOM 636 N N . ALA A 1 83 ? -14.263 1.543 -5.203 1.00 55.78 83 ALA A N 1
ATOM 637 C CA . ALA A 1 83 ? -14.433 2.646 -4.265 1.00 55.78 83 ALA A CA 1
ATOM 638 C C . ALA A 1 83 ? -15.591 2.347 -3.302 1.00 55.78 83 ALA A C 1
ATOM 640 O O . ALA A 1 83 ? -16.638 1.847 -3.720 1.00 55.78 83 ALA A O 1
ATOM 641 N N . ALA A 1 84 ? -15.398 2.652 -2.016 1.00 59.59 84 ALA A N 1
ATOM 642 C CA . ALA A 1 84 ? -16.412 2.421 -0.997 1.00 59.59 84 ALA A CA 1
ATOM 643 C C . ALA A 1 84 ? -17.751 3.038 -1.434 1.00 59.59 84 ALA A C 1
ATOM 645 O O . ALA A 1 84 ? -17.810 4.214 -1.813 1.00 59.59 84 ALA A O 1
ATOM 646 N N . ASN A 1 85 ? -18.829 2.248 -1.400 1.00 63.62 85 ASN A N 1
ATOM 647 C CA . ASN A 1 85 ? -20.147 2.738 -1.780 1.00 63.62 85 ASN A CA 1
ATOM 648 C C . ASN A 1 85 ? -20.617 3.768 -0.742 1.00 63.62 85 ASN A C 1
ATOM 650 O O . ASN A 1 85 ? -21.119 3.415 0.327 1.00 63.62 85 ASN A O 1
ATOM 654 N N . LYS A 1 86 ? -20.457 5.056 -1.071 1.00 60.31 86 LYS A N 1
ATOM 655 C CA . LYS A 1 86 ? -20.778 6.186 -0.186 1.00 60.31 86 LYS A CA 1
ATOM 656 C C . LYS A 1 86 ? -22.210 6.129 0.358 1.00 60.31 86 LYS A C 1
ATOM 658 O O . LYS A 1 86 ? -22.430 6.564 1.485 1.00 60.31 86 LYS A O 1
ATOM 663 N N . GLN A 1 87 ? -23.154 5.576 -0.409 1.00 67.69 87 GLN A N 1
ATOM 664 C CA . GLN A 1 87 ? -24.566 5.467 -0.026 1.00 67.69 87 GLN A CA 1
ATOM 665 C C . GLN A 1 87 ? -24.799 4.433 1.083 1.00 67.69 87 GLN A C 1
ATOM 667 O O . GLN A 1 87 ? -25.738 4.587 1.854 1.00 67.69 87 GLN A O 1
ATOM 672 N N . LEU A 1 88 ? -23.940 3.415 1.193 1.00 68.00 88 LEU A N 1
ATOM 673 C CA . LEU A 1 88 ? -24.008 2.387 2.241 1.00 68.00 88 LEU A CA 1
ATOM 674 C C . LEU A 1 88 ? -23.154 2.749 3.461 1.00 68.00 88 LEU A C 1
ATOM 676 O O . LEU A 1 88 ? -23.515 2.453 4.596 1.00 68.00 88 LEU A O 1
ATOM 680 N N . VAL A 1 89 ? -22.039 3.439 3.229 1.00 70.19 89 VAL A N 1
ATOM 681 C CA . VAL A 1 89 ? -21.101 3.857 4.278 1.00 70.19 89 VAL A CA 1
ATOM 682 C C . VAL A 1 89 ? -21.702 4.926 5.190 1.00 70.19 89 VAL A C 1
ATOM 684 O O . VAL A 1 89 ? -21.567 4.853 6.407 1.00 70.19 89 VAL A O 1
ATOM 687 N N . GLN A 1 90 ? -22.344 5.943 4.610 1.00 73.50 90 GLN A N 1
ATOM 688 C CA . GLN A 1 90 ? -22.891 7.077 5.360 1.00 73.50 90 GLN A CA 1
ATOM 689 C C . GLN A 1 90 ? -23.936 6.658 6.411 1.00 73.50 90 GLN A C 1
ATOM 691 O O . GLN A 1 90 ? -23.814 7.104 7.550 1.00 73.50 90 GLN A O 1
ATOM 696 N N . PRO A 1 91 ? -24.927 5.801 6.092 1.00 78.81 91 PRO A N 1
ATOM 697 C CA . PRO A 1 91 ? -25.860 5.277 7.087 1.00 78.81 91 PRO A CA 1
ATOM 698 C C . PRO A 1 91 ? -25.176 4.441 8.171 1.00 78.81 91 PRO A C 1
ATOM 700 O O . PRO A 1 91 ? -25.477 4.629 9.346 1.00 78.81 91 PRO A O 1
ATOM 703 N N . ALA A 1 92 ? -24.220 3.579 7.799 1.00 74.31 92 ALA A N 1
ATOM 704 C CA . ALA A 1 92 ? -23.477 2.761 8.757 1.00 74.31 92 ALA A CA 1
ATOM 705 C C . ALA A 1 92 ? -22.685 3.623 9.754 1.00 74.31 92 ALA A C 1
ATOM 707 O O . ALA A 1 92 ? -22.698 3.348 10.946 1.00 74.31 92 ALA A O 1
ATOM 708 N N . LEU A 1 93 ? -22.073 4.720 9.293 1.00 75.56 93 LEU A N 1
ATOM 709 C CA . LEU A 1 93 ? -21.337 5.654 10.151 1.00 75.56 93 LEU A CA 1
ATOM 710 C C . LEU A 1 93 ? -22.218 6.436 11.134 1.00 75.56 93 LEU A C 1
ATOM 712 O O . LEU A 1 93 ? -21.708 6.878 12.158 1.00 75.56 93 LEU A O 1
ATOM 716 N N . ARG A 1 94 ? -23.502 6.661 10.826 1.00 80.12 94 ARG A N 1
ATOM 717 C CA . ARG A 1 94 ? -24.414 7.423 11.702 1.00 80.12 94 ARG A CA 1
ATOM 718 C C . ARG A 1 94 ? -24.896 6.620 12.906 1.00 80.12 94 ARG A C 1
ATOM 720 O O . ARG A 1 94 ? -25.322 7.225 13.879 1.00 80.12 94 ARG A O 1
ATOM 727 N N . GLY A 1 95 ? -24.866 5.291 12.816 1.00 79.62 95 GLY A N 1
ATOM 728 C CA . GLY A 1 95 ? -25.287 4.393 13.894 1.00 79.62 95 GLY A CA 1
ATOM 729 C C . GLY A 1 95 ? -24.166 3.985 14.849 1.00 79.62 95 GLY A C 1
ATOM 730 O O . GLY A 1 95 ? -24.425 3.216 15.766 1.00 79.62 95 GLY A O 1
ATOM 731 N N . LEU A 1 96 ? -22.935 4.449 14.619 1.00 82.31 96 LEU A N 1
ATOM 732 C CA . LEU A 1 96 ? -21.784 4.125 15.457 1.00 82.31 96 LEU A CA 1
ATOM 733 C C . LEU A 1 96 ? -21.595 5.169 16.556 1.00 82.31 96 LEU A C 1
ATOM 735 O O . LEU A 1 96 ? -21.822 6.361 16.335 1.00 82.31 96 LEU A O 1
ATOM 739 N N . GLU A 1 97 ? -21.105 4.720 17.709 1.00 86.00 97 GLU A N 1
ATOM 740 C CA . GLU A 1 97 ? -20.564 5.619 18.726 1.00 86.00 97 GLU A CA 1
ATOM 741 C C . GLU A 1 97 ? -19.378 6.417 18.163 1.00 86.00 97 GLU A C 1
ATOM 743 O O . GLU A 1 97 ? -18.714 6.006 17.207 1.00 86.00 97 GLU A O 1
ATOM 748 N N . GLU A 1 98 ? -19.102 7.588 18.738 1.00 79.62 98 GLU A N 1
ATOM 749 C CA . GLU A 1 98 ? -18.129 8.540 18.186 1.00 79.62 98 GLU A CA 1
ATOM 750 C C . GLU A 1 98 ? -16.722 7.942 18.030 1.00 79.62 98 GLU A C 1
ATOM 752 O O . GLU A 1 98 ? -16.044 8.198 17.027 1.00 79.62 98 GLU A O 1
ATOM 757 N N . LEU A 1 99 ? -16.304 7.101 18.981 1.00 75.06 99 LEU A N 1
ATOM 758 C CA . LEU A 1 99 ? -15.020 6.408 18.931 1.00 75.06 99 LEU A CA 1
ATOM 759 C C . LEU A 1 99 ? -14.949 5.457 17.728 1.00 75.06 99 LEU A C 1
ATOM 761 O O . LEU A 1 99 ? -14.031 5.565 16.912 1.00 75.06 99 LEU A O 1
ATOM 765 N N . ASP A 1 100 ? -15.951 4.595 17.565 1.00 75.31 100 ASP A N 1
ATOM 766 C CA . ASP A 1 100 ? -16.031 3.637 16.460 1.00 75.31 100 ASP A CA 1
ATOM 767 C C . ASP A 1 100 ? -16.161 4.341 15.110 1.00 75.31 100 ASP A C 1
ATOM 769 O O . ASP A 1 100 ? -15.509 3.968 14.131 1.00 75.31 100 ASP A O 1
ATOM 773 N N . ALA A 1 101 ? -16.940 5.422 15.053 1.00 79.88 101 ALA A N 1
ATOM 774 C CA . ALA A 1 101 ? -17.060 6.253 13.866 1.00 79.88 101 ALA A CA 1
ATOM 775 C C . ALA A 1 101 ? -15.717 6.908 13.501 1.00 79.88 101 ALA A C 1
ATOM 777 O O . ALA A 1 101 ? -15.361 6.953 12.322 1.00 79.88 101 ALA A O 1
ATOM 778 N N . SER A 1 102 ? -14.952 7.404 14.480 1.00 75.88 102 SER A N 1
ATOM 779 C CA . SER A 1 102 ? -13.615 7.973 14.266 1.00 75.88 102 SER A CA 1
ATOM 780 C C . SER A 1 102 ? -12.625 6.915 13.770 1.00 75.88 102 SER A C 1
ATOM 782 O O . SER A 1 102 ? -11.862 7.182 12.839 1.00 75.88 102 SER A O 1
ATOM 784 N N . LEU A 1 103 ? -12.631 5.720 14.364 1.00 72.75 103 LEU A N 1
ATOM 785 C CA . LEU A 1 103 ? -11.767 4.610 13.955 1.00 72.75 103 LEU A CA 1
ATOM 786 C C . LEU A 1 103 ? -12.098 4.143 12.534 1.00 72.75 103 LEU A C 1
ATOM 788 O O . LEU A 1 103 ? -11.201 4.047 11.694 1.00 72.75 103 LEU A O 1
ATOM 792 N N . LEU A 1 104 ? -13.384 3.941 12.229 1.00 74.06 104 LEU A N 1
ATOM 793 C CA . LEU A 1 104 ? -13.832 3.521 10.905 1.00 74.06 104 LEU A CA 1
ATOM 794 C C . LEU A 1 104 ? -13.534 4.584 9.843 1.00 74.06 104 LEU A C 1
ATOM 796 O O . LEU A 1 104 ? -13.045 4.243 8.769 1.00 74.06 104 LEU A O 1
ATOM 800 N N . ARG A 1 105 ? -13.752 5.875 10.132 1.00 77.50 105 ARG A N 1
ATOM 801 C CA . ARG A 1 105 ? -13.359 6.970 9.223 1.00 77.50 105 ARG A CA 1
ATOM 802 C C . ARG A 1 105 ? -11.853 6.988 8.980 1.00 77.50 105 ARG A C 1
ATOM 804 O O . ARG A 1 105 ? -11.446 7.192 7.840 1.00 77.50 105 ARG A O 1
ATOM 811 N N . GLY A 1 106 ? -11.049 6.749 10.017 1.00 74.06 106 GLY A N 1
ATOM 812 C CA . GLY A 1 106 ? -9.600 6.610 9.893 1.00 74.06 106 GLY A CA 1
ATOM 813 C C . GLY A 1 106 ? -9.228 5.481 8.933 1.00 74.06 106 GLY A C 1
ATOM 814 O O . GLY A 1 106 ? -8.594 5.728 7.910 1.00 74.06 106 GLY A O 1
ATOM 815 N N . ALA A 1 107 ? -9.732 4.272 9.188 1.00 69.25 107 ALA A N 1
ATOM 816 C CA . ALA A 1 107 ? -9.503 3.109 8.332 1.00 69.25 107 ALA A CA 1
ATOM 817 C C . ALA A 1 107 ? -9.958 3.345 6.879 1.00 69.25 107 ALA A C 1
ATOM 819 O O . ALA A 1 107 ? -9.244 3.016 5.934 1.00 69.25 107 ALA A O 1
ATOM 820 N N . MET A 1 108 ? -11.126 3.964 6.689 1.00 67.12 108 MET A N 1
ATOM 821 C CA . MET A 1 108 ? -11.677 4.285 5.372 1.00 67.12 108 MET A CA 1
ATOM 822 C C . MET A 1 108 ? -10.882 5.336 4.600 1.00 67.12 108 MET A C 1
ATOM 824 O O . MET A 1 108 ? -10.808 5.262 3.375 1.00 67.12 108 MET A O 1
ATOM 828 N N . ALA A 1 109 ? -10.305 6.316 5.293 1.00 70.81 109 ALA A N 1
ATOM 829 C CA . ALA A 1 109 ? -9.420 7.307 4.694 1.00 70.81 109 ALA A CA 1
ATOM 830 C C . ALA A 1 109 ? -8.020 6.739 4.400 1.00 70.81 109 ALA A C 1
ATOM 832 O O . ALA A 1 109 ? -7.168 7.464 3.893 1.00 70.81 109 ALA A O 1
ATOM 833 N N . GLY A 1 110 ? -7.763 5.470 4.747 1.00 61.25 110 GLY A N 1
ATOM 834 C CA . GLY A 1 110 ? -6.419 4.899 4.740 1.00 61.25 110 GLY A CA 1
ATOM 835 C C . GLY A 1 110 ? -5.505 5.531 5.792 1.00 61.25 110 GLY A C 1
ATOM 836 O O . GLY A 1 110 ? -4.294 5.341 5.735 1.00 61.25 110 GLY A O 1
ATOM 837 N N . ALA A 1 111 ? -6.065 6.283 6.745 1.00 76.94 111 ALA A N 1
ATOM 838 C CA . ALA A 1 111 ? -5.306 6.862 7.835 1.00 76.94 111 ALA A CA 1
ATOM 839 C C . ALA A 1 111 ? -4.924 5.743 8.800 1.00 76.94 111 ALA A C 1
ATOM 841 O O . ALA A 1 111 ? -5.777 5.104 9.423 1.00 76.94 111 ALA A O 1
ATOM 842 N N . VAL A 1 112 ? -3.624 5.508 8.922 1.00 77.25 112 VAL A N 1
ATOM 843 C CA . VAL A 1 112 ? -3.107 4.539 9.877 1.00 77.25 112 VAL A CA 1
ATOM 844 C C . VAL A 1 112 ? -3.147 5.141 11.272 1.00 77.25 112 VAL A C 1
ATOM 846 O O . VAL A 1 112 ? -2.736 6.283 11.511 1.00 77.25 112 VAL A O 1
ATOM 849 N N . TRP A 1 113 ? -3.678 4.351 12.198 1.00 80.44 113 TRP A N 1
ATOM 850 C CA . TRP A 1 113 ? -3.599 4.625 13.620 1.00 80.44 113 TRP A CA 1
ATOM 851 C C . TRP A 1 113 ? -2.224 4.211 14.122 1.00 80.44 113 TRP A C 1
ATOM 853 O O . TRP A 1 113 ? -2.010 3.068 14.510 1.00 80.44 113 TRP A O 1
ATOM 863 N N . THR A 1 114 ? -1.282 5.144 14.049 1.00 90.56 114 THR A N 1
ATOM 864 C CA . THR A 1 114 ? 0.076 4.931 14.546 1.00 90.56 114 THR A CA 1
ATOM 865 C C . THR A 1 114 ? 0.101 5.031 16.074 1.00 90.56 114 THR A C 1
ATOM 867 O O . THR A 1 114 ? -0.728 5.739 16.664 1.00 90.56 114 THR A O 1
ATOM 870 N N . ALA A 1 115 ? 1.045 4.358 16.741 1.00 90.44 115 ALA A N 1
ATOM 871 C CA . ALA A 1 115 ? 1.187 4.450 18.197 1.00 90.44 115 ALA A CA 1
ATOM 872 C C . ALA A 1 115 ? 1.349 5.904 18.670 1.00 90.44 115 ALA A C 1
ATOM 874 O O . ALA A 1 115 ? 0.761 6.287 19.682 1.00 90.44 115 ALA A O 1
ATOM 875 N N . GLN A 1 116 ? 2.042 6.749 17.896 1.00 93.19 116 GLN A N 1
ATOM 876 C CA . GLN A 1 116 ? 2.155 8.179 18.180 1.00 93.19 116 GLN A CA 1
ATOM 877 C C . GLN A 1 116 ? 0.791 8.888 18.194 1.00 93.19 116 GLN A C 1
ATOM 879 O O . GLN A 1 116 ? 0.494 9.636 19.129 1.00 93.19 116 GLN A O 1
ATOM 884 N N . ARG A 1 117 ? -0.075 8.635 17.200 1.00 89.19 117 ARG A N 1
ATOM 885 C CA . ARG A 1 117 ? -1.439 9.197 17.168 1.00 89.19 117 ARG A CA 1
ATOM 886 C C . ARG A 1 117 ? -2.293 8.682 18.325 1.00 89.19 117 ARG A C 1
ATOM 888 O O . ARG A 1 117 ? -3.098 9.441 18.867 1.00 89.19 117 ARG A O 1
ATOM 895 N N . ALA A 1 118 ? -2.103 7.423 18.718 1.00 88.56 118 ALA A N 1
ATOM 896 C CA . ALA A 1 118 ? -2.827 6.833 19.834 1.00 88.56 118 ALA A CA 1
ATOM 897 C C . ALA A 1 118 ? -2.438 7.421 21.185 1.00 88.56 118 ALA A C 1
ATOM 899 O O . ALA A 1 118 ? -3.316 7.783 21.972 1.00 88.56 118 ALA A O 1
ATOM 900 N N . HIS A 1 119 ? -1.139 7.588 21.417 1.00 93.06 119 HIS A N 1
ATOM 901 C CA . HIS A 1 119 ? -0.621 8.251 22.602 1.00 93.06 119 HIS A CA 1
ATOM 902 C C . HIS A 1 119 ? -1.105 9.702 22.692 1.00 93.06 119 HIS A C 1
ATOM 904 O O . HIS A 1 119 ? -1.576 10.133 23.739 1.00 93.06 119 HIS A O 1
ATOM 910 N N . ALA A 1 120 ? -1.057 10.457 21.589 1.00 89.06 120 ALA A N 1
ATOM 911 C CA . ALA A 1 120 ? -1.518 11.849 21.560 1.00 89.06 120 ALA A CA 1
ATOM 912 C C . ALA A 1 120 ? -3.004 12.012 21.940 1.00 89.06 120 ALA A C 1
ATOM 914 O O . ALA A 1 120 ? -3.418 13.085 22.371 1.00 89.06 120 ALA A O 1
ATOM 915 N N . ARG A 1 121 ? -3.807 10.950 21.796 1.00 86.06 121 ARG A N 1
ATOM 916 C CA . ARG A 1 121 ? -5.222 10.900 22.193 1.00 86.06 121 ARG A CA 1
ATOM 917 C C . ARG A 1 121 ? -5.453 10.243 23.559 1.00 86.06 121 ARG A C 1
ATOM 919 O O . ARG A 1 121 ? -6.600 10.018 23.924 1.00 86.06 121 ARG A O 1
ATOM 926 N N . GLY A 1 122 ? -4.392 9.901 24.292 1.00 89.38 122 GLY A N 1
ATOM 927 C CA . GLY A 1 122 ? -4.477 9.233 25.593 1.00 89.38 122 GLY A CA 1
ATOM 928 C C . GLY A 1 122 ? -4.986 7.789 25.532 1.00 89.38 122 GLY A C 1
ATOM 929 O O . GLY A 1 122 ? -5.319 7.219 26.564 1.00 89.38 122 GLY A O 1
ATOM 930 N N . LEU A 1 123 ? -5.050 7.181 24.341 1.00 82.25 123 LEU A N 1
ATOM 931 C CA . LEU A 1 123 ? -5.505 5.795 24.164 1.00 82.25 123 LEU A CA 1
ATOM 932 C C . LEU A 1 123 ? -4.376 4.772 24.343 1.00 82.25 123 LEU A C 1
ATOM 934 O O . LEU A 1 123 ? -4.614 3.568 24.289 1.00 82.25 123 LEU A O 1
ATOM 938 N N . ARG A 1 124 ? -3.138 5.241 24.516 1.00 89.50 124 ARG A N 1
ATOM 939 C CA . ARG A 1 124 ? -1.945 4.412 24.682 1.00 89.50 124 ARG A CA 1
ATOM 940 C C . ARG A 1 124 ? -0.955 5.088 25.628 1.00 89.50 124 ARG A C 1
ATOM 942 O O . ARG A 1 124 ? -0.858 6.311 25.629 1.00 89.50 124 ARG A O 1
ATOM 949 N N . GLY A 1 125 ? -0.227 4.281 26.403 1.00 95.19 125 GLY A N 1
ATOM 950 C CA . GLY A 1 125 ? 0.738 4.755 27.402 1.00 95.19 125 GLY A CA 1
ATOM 951 C C . GLY A 1 125 ? 2.046 5.314 26.830 1.00 95.19 125 GLY A C 1
ATOM 952 O O . GLY A 1 125 ? 2.644 6.182 27.453 1.00 95.19 125 GLY A O 1
ATOM 953 N N . ASP A 1 126 ? 2.468 4.875 25.640 1.00 95.56 126 ASP A N 1
ATOM 954 C CA . ASP A 1 126 ? 3.665 5.369 24.942 1.00 95.56 126 ASP A CA 1
ATOM 955 C C . ASP A 1 126 ? 3.424 5.509 23.421 1.00 95.56 126 ASP A C 1
ATOM 957 O O . ASP A 1 126 ? 2.542 4.839 22.871 1.00 95.56 126 ASP A O 1
ATOM 961 N N . PRO A 1 127 ? 4.182 6.376 22.721 1.00 96.31 127 PRO A N 1
ATOM 962 C CA . PRO A 1 127 ? 4.094 6.534 21.271 1.00 96.31 127 PRO A CA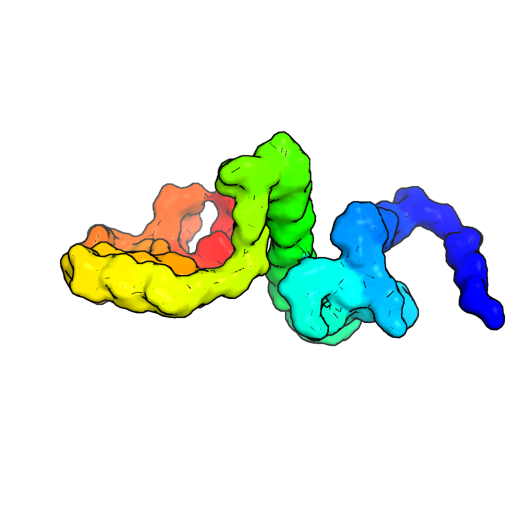 1
ATOM 963 C C . PRO A 1 127 ? 5.009 5.572 20.491 1.00 96.31 127 PRO A C 1
ATOM 965 O O . PRO A 1 127 ? 5.169 5.755 19.285 1.00 96.31 127 PRO A O 1
ATOM 968 N N . LEU A 1 128 ? 5.668 4.610 21.147 1.00 97.00 128 LEU A N 1
ATOM 969 C CA . LEU A 1 128 ? 6.761 3.831 20.563 1.00 97.00 128 LEU A CA 1
ATOM 970 C C . LEU A 1 128 ? 6.248 2.688 19.684 1.00 97.00 128 LEU A C 1
ATOM 972 O O . LEU A 1 128 ? 5.160 2.143 19.893 1.00 97.00 128 LEU A O 1
ATOM 976 N N . CYS A 1 129 ? 7.051 2.302 18.692 1.00 94.06 129 CYS A N 1
ATOM 977 C CA . CYS A 1 129 ? 6.747 1.144 17.860 1.00 94.06 129 CYS A CA 1
ATOM 978 C C . CYS A 1 129 ? 6.744 -0.140 18.705 1.00 94.06 129 CYS A C 1
ATOM 980 O O . CYS A 1 129 ? 7.763 -0.462 19.309 1.00 94.06 129 CYS A O 1
ATOM 982 N N . PRO A 1 130 ? 5.632 -0.902 18.743 1.00 90.88 130 PRO A N 1
ATOM 983 C CA . PRO A 1 130 ? 5.554 -2.150 19.500 1.00 90.88 130 PRO A CA 1
ATOM 984 C C . PRO A 1 130 ? 6.226 -3.332 18.785 1.00 90.88 130 PRO A C 1
ATOM 986 O O . PRO A 1 130 ? 6.272 -4.423 19.344 1.00 90.88 130 PRO A O 1
ATOM 989 N N . TYR A 1 131 ? 6.675 -3.150 17.538 1.00 91.38 131 TYR A N 1
ATOM 990 C CA . TYR A 1 131 ? 7.156 -4.239 16.682 1.00 91.38 131 TYR A CA 1
ATOM 991 C C . TYR A 1 131 ? 8.681 -4.318 16.576 1.00 91.38 131 TYR A C 1
ATOM 993 O O . TYR A 1 131 ? 9.204 -5.379 16.248 1.00 91.38 131 TYR A O 1
ATOM 1001 N N . CYS A 1 132 ? 9.396 -3.216 16.816 1.00 91.31 132 CYS A N 1
ATOM 1002 C CA . CYS A 1 132 ? 10.855 -3.181 16.755 1.00 91.31 132 CYS A CA 1
ATOM 1003 C C . CYS A 1 132 ? 11.459 -2.656 18.056 1.00 91.31 132 CYS A C 1
ATOM 1005 O O . CYS A 1 132 ? 10.915 -1.742 18.672 1.00 91.31 132 CYS A O 1
ATOM 1007 N N . ASP A 1 133 ? 12.661 -3.123 18.383 1.00 92.56 133 ASP A N 1
ATOM 1008 C CA . ASP A 1 133 ? 13.384 -2.726 19.599 1.00 92.56 133 ASP A CA 1
ATOM 1009 C C . ASP A 1 133 ? 14.177 -1.413 19.448 1.00 92.56 133 ASP A C 1
ATOM 1011 O O . ASP A 1 133 ? 15.031 -1.085 20.266 1.00 92.56 133 ASP A O 1
ATOM 1015 N N . MET A 1 134 ? 13.914 -0.630 18.396 1.00 91.56 134 MET A N 1
ATOM 1016 C CA . MET A 1 134 ? 14.621 0.632 18.139 1.00 91.56 134 MET A CA 1
ATOM 1017 C C . MET A 1 134 ? 14.233 1.765 19.098 1.00 91.56 134 MET A C 1
ATOM 1019 O O . MET A 1 134 ? 14.890 2.803 19.101 1.00 91.56 134 MET A O 1
ATOM 1023 N N . GLY A 1 135 ? 13.139 1.618 19.854 1.00 92.56 135 GLY A N 1
ATOM 1024 C CA . GLY A 1 135 ? 12.633 2.676 20.735 1.00 92.56 135 GLY A CA 1
ATOM 1025 C C . GLY A 1 135 ? 12.215 3.956 19.995 1.00 92.56 135 GLY A C 1
ATOM 1026 O O . GLY A 1 135 ? 12.162 5.023 20.600 1.00 92.56 135 GLY A O 1
ATOM 1027 N N . ALA A 1 136 ? 11.939 3.869 18.691 1.00 93.25 136 ALA A N 1
ATOM 1028 C CA . ALA A 1 136 ? 11.481 4.995 17.884 1.00 93.25 136 ALA A CA 1
ATOM 1029 C C . ALA A 1 136 ? 9.953 5.175 18.007 1.00 93.25 136 ALA A C 1
ATOM 1031 O O . ALA A 1 136 ? 9.233 4.169 18.084 1.00 93.25 136 ALA A O 1
ATOM 1032 N N . PRO A 1 137 ? 9.432 6.419 17.999 1.00 95.56 137 PRO A N 1
ATOM 1033 C CA . PRO A 1 137 ? 8.002 6.668 17.855 1.00 95.56 137 PRO A CA 1
ATOM 1034 C C . PRO A 1 137 ? 7.451 5.999 16.595 1.00 95.56 137 PRO A C 1
ATOM 1036 O O . PRO A 1 137 ? 8.066 6.062 15.534 1.00 95.56 137 PRO A O 1
ATOM 1039 N N . GLU A 1 138 ? 6.287 5.363 16.694 1.00 93.88 138 GLU A N 1
ATOM 1040 C CA . GLU A 1 138 ? 5.600 4.844 15.515 1.00 93.88 138 GLU A CA 1
ATOM 1041 C C . GLU A 1 138 ? 4.788 5.964 14.871 1.00 93.88 138 GLU A C 1
ATOM 1043 O O . GLU A 1 138 ? 3.688 6.302 15.325 1.00 93.88 138 GLU A O 1
ATOM 1048 N N . ASP A 1 139 ? 5.336 6.541 13.812 1.00 92.19 139 ASP A N 1
ATOM 1049 C CA . ASP A 1 139 ? 4.637 7.410 12.875 1.00 92.19 139 ASP A CA 1
ATOM 1050 C C . ASP A 1 139 ? 4.418 6.693 11.528 1.00 92.19 139 ASP A C 1
ATOM 1052 O O . ASP A 1 139 ? 4.674 5.492 11.389 1.00 92.19 139 ASP A O 1
ATOM 1056 N N . GLU A 1 140 ? 3.864 7.399 10.537 1.00 87.00 140 GLU A N 1
ATOM 1057 C CA . GLU A 1 140 ? 3.627 6.811 9.212 1.00 87.00 140 GLU A CA 1
ATOM 1058 C C . GLU A 1 140 ? 4.943 6.437 8.515 1.00 87.00 140 GLU A C 1
ATOM 1060 O O . GLU A 1 140 ? 4.985 5.451 7.780 1.00 87.00 140 GLU A O 1
ATOM 1065 N N . GLU A 1 141 ? 6.030 7.174 8.753 1.00 87.12 141 GLU A N 1
ATOM 1066 C CA . GLU A 1 141 ? 7.317 6.858 8.146 1.00 87.12 141 GLU A CA 1
ATOM 1067 C C . GLU A 1 141 ? 7.922 5.591 8.761 1.00 87.12 141 GLU A C 1
ATOM 1069 O O . GLU A 1 141 ? 8.304 4.657 8.045 1.00 87.12 141 GLU A O 1
ATOM 1074 N N . GLN A 1 142 ? 7.907 5.516 10.091 1.00 89.38 142 GLN A N 1
ATOM 1075 C CA . GLN A 1 142 ? 8.362 4.372 10.861 1.00 89.38 142 GLN A CA 1
ATOM 1076 C C . GLN A 1 142 ? 7.595 3.110 10.475 1.00 89.38 142 GLN A C 1
ATOM 1078 O O . GLN A 1 142 ? 8.219 2.100 10.153 1.00 89.38 142 GLN A O 1
ATOM 1083 N N . ILE A 1 143 ? 6.258 3.151 10.446 1.00 85.81 143 ILE A N 1
ATOM 1084 C CA . ILE A 1 143 ? 5.458 1.950 10.166 1.00 85.81 143 ILE A CA 1
ATOM 1085 C C . ILE A 1 143 ? 5.559 1.486 8.706 1.00 85.81 143 ILE A C 1
ATOM 1087 O O . ILE A 1 143 ? 5.436 0.293 8.436 1.00 85.81 143 ILE A O 1
ATOM 1091 N N . PHE A 1 144 ? 5.773 2.397 7.749 1.00 80.88 144 PHE A N 1
ATOM 1092 C CA . PHE A 1 144 ? 5.743 2.048 6.326 1.00 80.88 144 PHE A CA 1
ATOM 1093 C C . PHE A 1 144 ? 7.104 1.873 5.658 1.00 80.88 144 PHE A C 1
ATOM 1095 O O . PHE A 1 144 ? 7.132 1.265 4.576 1.00 80.88 144 PHE A O 1
ATOM 1102 N N . TYR A 1 145 ? 8.179 2.432 6.226 1.00 82.31 145 TYR A N 1
ATOM 1103 C CA . TYR A 1 145 ? 9.475 2.524 5.547 1.00 82.31 145 TYR A CA 1
ATOM 1104 C C . TYR A 1 145 ? 10.696 2.247 6.431 1.00 82.31 145 TYR A C 1
ATOM 1106 O O . TYR A 1 145 ? 11.680 1.744 5.893 1.00 82.31 145 TYR A O 1
ATOM 1114 N N . ALA A 1 146 ? 10.672 2.578 7.728 1.00 85.56 146 ALA A N 1
ATOM 1115 C CA . ALA A 1 146 ? 11.882 2.525 8.562 1.00 85.56 146 ALA A CA 1
ATOM 1116 C C . ALA A 1 146 ? 11.916 1.387 9.597 1.00 85.56 146 ALA A C 1
ATOM 1118 O O . ALA A 1 146 ? 12.996 1.023 10.062 1.00 85.56 146 ALA A O 1
ATOM 1119 N N . CYS A 1 147 ? 10.773 0.799 9.960 1.00 89.06 147 CYS A N 1
ATOM 1120 C CA . CYS A 1 147 ? 10.734 -0.281 10.941 1.00 89.06 147 CYS A CA 1
ATOM 1121 C C . CYS A 1 147 ? 11.273 -1.602 10.349 1.00 89.06 147 CYS A C 1
ATOM 1123 O O . CYS A 1 147 ? 10.704 -2.098 9.380 1.00 89.06 147 CYS A O 1
ATOM 1125 N N . PRO A 1 148 ? 12.311 -2.217 10.952 1.00 88.81 148 PRO A N 1
ATOM 1126 C CA . PRO A 1 148 ? 12.959 -3.428 10.436 1.00 88.81 148 PRO A CA 1
ATOM 1127 C C . PRO A 1 148 ? 12.134 -4.707 10.625 1.00 88.81 148 PRO A C 1
ATOM 1129 O O . PRO A 1 148 ? 12.528 -5.767 10.147 1.00 88.81 148 PRO A O 1
ATOM 1132 N N . ALA A 1 149 ? 11.015 -4.636 11.351 1.00 85.94 149 ALA A N 1
ATOM 1133 C CA . ALA A 1 149 ? 10.088 -5.757 11.487 1.00 85.94 149 ALA A CA 1
ATOM 1134 C C . ALA A 1 149 ? 9.283 -6.028 10.195 1.00 85.94 149 ALA A C 1
ATOM 1136 O O . ALA A 1 149 ? 8.587 -7.043 10.121 1.00 85.94 149 ALA A O 1
ATOM 1137 N N . TRP A 1 150 ? 9.374 -5.138 9.197 1.00 74.62 150 TRP A N 1
ATOM 1138 C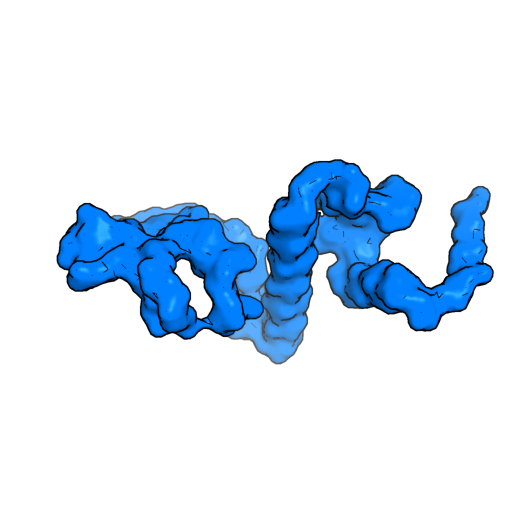 CA . TRP A 1 150 ? 8.693 -5.204 7.900 1.00 74.62 150 TRP A CA 1
ATOM 1139 C C . TRP A 1 150 ? 9.694 -5.131 6.745 1.00 74.62 150 TRP A C 1
ATOM 1141 O O . TRP A 1 150 ? 9.393 -5.740 5.690 1.00 74.62 150 TRP A O 1
#

Organism: NCBI:txid73025

Radius of gyration: 20.19 Å; chains: 1; bounding box: 45×30×64 Å

Secondary structure (DSSP, 8-state):
------S-TTSHHHHHHHHHHHTT-EEEETTTEEE-TT-SSPEESSSS-HHHHHHHHHHHHHHHHHHHHHHH-HHHHTTBTBPP-HHHHHHHHHTS-HHHHHHHHHHHTT----HHHHHHTTSSS--B-SS-TT--B--HHIIIII-TT-

Foldseek 3Di:
DDDDPPDDLPDPLSVVLVVQVVLVWDAPDDSFWIDAPLDPGIHGNVDDDPLVNVVVVVVSVVVSVLVVVCVVPVVVRPPVNDQPPPVVVVVVLVPDDPVVSVVVVCVNVVNDPQLLVCVVVVNDPDQADPQAPPRDGTDPCCVRPNPPSD

Sequence (150 aa):
GPGSLGGKRDGPMGRALLTAKEQGWKPTAGWWEWKVPGRQEPLSFVHGSWGALCHAIRDALRHAAVQRLAARRPRLYQGLGVAANKQLVQPALRGLEELDASLLRGAMAGAVWTAQRAHARGLRGDPLCPYCDMGAPEDEEQIFYACPAW